Protein AF-L1PEL6-F1 (afdb_monomer_lite)

pLDDT: mean 91.4, std 9.3, range [42.81, 98.44]

Sequence (147 aa):
MPRMLEVSAEEVKKAGYQYNSSVNPTFLPGRYNKLHVPKRFFNENGLWQIPTAVSWFRISLFWLSFHNFPLWIYKSLMNRCVTSTGYATLYFHPWEFTNLHQKEFNFPAYVMRNSGEQMIARFDQLLQYIDKKGWKTSLYKQLTIEN

Foldseek 3Di:
DDQLDDDDLVVCVVVPAQEDASAQLADDPPPDHNVVPDQAWDDDPRYIYHYAFAFPNRHGLEDLCLLPPDLVVSLVRLVRSCVVHVDHHYDDDPQQQCQCPPVVNVDDPSSNRCGHPSVVVSVVVVVVSCVVVVHDDDDPVVVRVVD

Structure (mmCIF, N/CA/C/O backbone):
data_AF-L1PEL6-F1
#
_entry.id   AF-L1PEL6-F1
#
loop_
_atom_site.group_PDB
_atom_site.id
_atom_site.type_symbol
_atom_site.label_atom_id
_atom_site.label_alt_id
_atom_site.label_comp_id
_atom_site.label_asym_id
_atom_site.label_entity_id
_atom_site.label_seq_id
_atom_site.pdbx_PDB_ins_code
_atom_site.Cartn_x
_atom_site.Cartn_y
_atom_site.Cartn_z
_atom_site.occupancy
_atom_site.B_iso_or_equiv
_atom_site.auth_seq_id
_atom_site.auth_comp_id
_atom_site.auth_asym_id
_atom_site.auth_atom_id
_atom_site.pdbx_PDB_model_num
ATOM 1 N N . MET A 1 1 ? -10.987 -1.372 -15.616 1.00 42.81 1 MET A N 1
ATOM 2 C CA . MET A 1 1 ? -10.802 -2.089 -14.335 1.00 42.81 1 MET A CA 1
ATOM 3 C C . MET A 1 1 ? -11.816 -1.580 -13.327 1.00 42.81 1 MET A C 1
ATOM 5 O O . MET A 1 1 ? -12.047 -0.367 -13.322 1.00 42.81 1 MET A O 1
ATOM 9 N N . PRO A 1 2 ? -12.423 -2.463 -12.514 1.00 45.56 2 PRO A N 1
ATOM 10 C CA . PRO A 1 2 ? -13.232 -2.031 -11.385 1.00 45.56 2 PRO A CA 1
ATOM 11 C C . PRO A 1 2 ? -12.351 -1.149 -10.503 1.00 45.56 2 PRO A C 1
ATOM 13 O O . PRO A 1 2 ? -11.257 -1.529 -10.091 1.00 45.56 2 PRO A O 1
ATOM 16 N N . ARG A 1 3 ? -12.776 0.099 -10.339 1.00 63.44 3 ARG A N 1
ATOM 17 C CA . ARG A 1 3 ? -12.124 1.040 -9.429 1.00 63.44 3 ARG A CA 1
ATOM 18 C C . ARG A 1 3 ? -12.516 0.628 -8.011 1.00 63.44 3 ARG A C 1
ATOM 20 O O . ARG A 1 3 ? -13.490 -0.106 -7.854 1.00 63.44 3 ARG A O 1
ATOM 27 N N . MET A 1 4 ? -11.806 1.118 -6.995 1.00 69.75 4 MET A N 1
ATOM 28 C CA . MET A 1 4 ? -12.308 1.063 -5.616 1.00 69.75 4 MET A CA 1
ATOM 29 C C . MET A 1 4 ? -13.538 1.970 -5.504 1.00 69.75 4 MET A C 1
ATOM 31 O O . MET A 1 4 ? -13.451 3.119 -5.077 1.00 69.75 4 MET A O 1
ATOM 35 N N . LEU A 1 5 ? -14.652 1.480 -6.043 1.00 75.38 5 LEU A N 1
ATOM 36 C CA . LEU A 1 5 ? -15.962 2.083 -5.942 1.00 75.38 5 LEU A CA 1
ATOM 37 C C . LEU A 1 5 ? -16.410 1.955 -4.497 1.00 75.38 5 LEU A C 1
ATOM 39 O O . LEU A 1 5 ? -16.126 0.959 -3.830 1.00 75.38 5 LEU A O 1
ATOM 43 N N . GLU A 1 6 ? -17.099 2.981 -4.023 1.00 77.06 6 GLU A N 1
ATOM 44 C CA . GLU A 1 6 ? -17.694 2.914 -2.703 1.00 77.06 6 GLU A CA 1
ATOM 45 C C . GLU A 1 6 ? -18.834 1.906 -2.726 1.00 77.06 6 GLU A C 1
ATOM 47 O O . GLU A 1 6 ? -19.698 1.931 -3.602 1.00 77.06 6 GLU A O 1
ATOM 52 N N . VAL A 1 7 ? -18.791 1.002 -1.758 1.00 83.38 7 VAL A N 1
ATOM 53 C CA . VAL A 1 7 ? -19.831 0.014 -1.505 1.00 83.38 7 VAL A CA 1
ATOM 54 C C . VAL A 1 7 ? -20.417 0.345 -0.142 1.00 83.38 7 VAL A C 1
ATOM 56 O O . VAL A 1 7 ? -19.683 0.736 0.767 1.00 83.38 7 VAL A O 1
ATOM 59 N N . SER A 1 8 ? -21.733 0.206 -0.001 1.00 88.56 8 SER A N 1
ATOM 60 C CA . SER A 1 8 ? -22.405 0.423 1.278 1.00 88.56 8 SER A CA 1
ATOM 61 C C . SER A 1 8 ? -21.839 -0.517 2.346 1.00 88.56 8 SER A C 1
ATOM 63 O O . SER A 1 8 ? -21.892 -1.738 2.193 1.00 88.56 8 SER A O 1
ATOM 65 N N . ALA A 1 9 ? -21.327 0.053 3.440 1.00 90.56 9 ALA A N 1
ATOM 66 C CA . ALA A 1 9 ? -20.867 -0.711 4.598 1.00 90.56 9 ALA A CA 1
ATOM 67 C C . ALA A 1 9 ? -21.994 -1.577 5.185 1.00 90.56 9 ALA A C 1
ATOM 69 O O . ALA A 1 9 ? -21.762 -2.702 5.619 1.00 90.56 9 ALA A O 1
ATOM 70 N N . GLU A 1 10 ? -23.231 -1.081 5.139 1.00 92.94 10 GLU A N 1
ATOM 71 C CA . GLU A 1 10 ? -24.403 -1.819 5.599 1.00 92.94 10 GLU A CA 1
ATOM 72 C C . GLU A 1 10 ? -24.645 -3.076 4.756 1.00 92.94 10 GLU A C 1
ATOM 74 O O . GLU A 1 10 ? -24.836 -4.154 5.311 1.00 92.94 10 GLU A O 1
ATOM 79 N N . GLU A 1 11 ? -24.563 -2.968 3.428 1.00 93.38 11 GLU A N 1
ATOM 80 C CA . GLU A 1 11 ? -24.768 -4.109 2.526 1.00 93.38 11 GLU A CA 1
ATOM 81 C C . GLU A 1 11 ? -23.630 -5.132 2.635 1.00 93.38 11 GLU A C 1
ATOM 83 O O . GLU A 1 11 ? -23.878 -6.336 2.676 1.00 93.38 11 GLU A O 1
ATOM 88 N N . VAL A 1 12 ? -22.383 -4.668 2.781 1.00 93.69 12 VAL A N 1
ATOM 89 C CA . VAL A 1 12 ? -21.231 -5.550 3.040 1.00 93.69 12 VAL A CA 1
ATOM 90 C C . VAL A 1 12 ? -21.424 -6.317 4.351 1.00 93.69 12 VAL A C 1
ATOM 92 O O . VAL A 1 12 ? -21.198 -7.526 4.406 1.00 93.69 12 VAL A O 1
ATOM 95 N N . LYS A 1 13 ? -21.900 -5.644 5.402 1.00 94.31 13 LYS A N 1
ATOM 96 C CA . LYS A 1 13 ? -22.197 -6.291 6.682 1.00 94.31 13 LYS A CA 1
ATOM 97 C C . LYS A 1 13 ? -23.366 -7.274 6.572 1.00 94.31 13 LYS A C 1
ATOM 99 O O . LYS A 1 13 ? -23.258 -8.388 7.079 1.00 94.31 13 LYS A O 1
ATOM 104 N N . LYS A 1 14 ? -24.463 -6.902 5.897 1.00 95.50 14 LYS A N 1
ATOM 105 C CA . LYS A 1 14 ? -25.624 -7.783 5.651 1.00 95.50 14 LYS A CA 1
ATOM 106 C C . LYS A 1 14 ? -25.236 -9.050 4.888 1.00 95.50 14 LYS A C 1
ATOM 108 O O . LYS A 1 14 ? -25.787 -10.109 5.164 1.00 95.50 14 LYS A O 1
ATOM 113 N N . ALA A 1 15 ? -24.254 -8.962 3.991 1.00 95.62 15 ALA A N 1
ATOM 114 C CA . ALA A 1 15 ? -23.696 -10.112 3.283 1.00 95.62 15 ALA A CA 1
ATOM 115 C C . ALA A 1 15 ? -22.825 -11.037 4.166 1.00 95.62 15 ALA A C 1
ATOM 117 O O . ALA A 1 15 ? -22.367 -12.076 3.696 1.00 95.62 15 ALA A O 1
ATOM 118 N N . GLY A 1 16 ? -22.597 -10.691 5.439 1.00 94.31 16 GLY A N 1
ATOM 119 C CA . GLY A 1 16 ? -21.877 -11.520 6.410 1.00 94.31 16 GLY A CA 1
ATOM 120 C C . GLY A 1 16 ? -20.372 -11.252 6.501 1.00 94.31 16 GLY A C 1
ATOM 121 O O . GLY A 1 16 ? -19.658 -11.997 7.176 1.00 94.31 16 GLY A O 1
ATOM 122 N N . TYR A 1 17 ? -19.863 -10.201 5.851 1.00 93.62 17 TYR A N 1
ATOM 123 C CA . TYR A 1 17 ? -18.454 -9.823 5.968 1.00 93.62 17 TYR A CA 1
ATOM 124 C C . TYR A 1 17 ? -18.171 -9.100 7.289 1.00 93.62 17 TYR A C 1
ATOM 126 O O . TYR A 1 17 ? -18.968 -8.300 7.775 1.00 93.62 17 TYR A O 1
ATOM 134 N N . GLN A 1 18 ? -16.988 -9.356 7.850 1.00 92.56 18 GLN A N 1
ATOM 135 C CA . GLN A 1 18 ? -16.516 -8.721 9.089 1.00 92.56 18 GLN A CA 1
ATOM 136 C C . GLN A 1 18 ? -15.696 -7.454 8.826 1.00 92.56 18 GLN A C 1
ATOM 138 O O . GLN A 1 18 ? -15.505 -6.633 9.724 1.00 92.56 18 GLN A O 1
ATOM 143 N N . TYR A 1 19 ? -15.210 -7.283 7.594 1.00 93.50 19 TYR A N 1
ATOM 144 C CA . TYR A 1 19 ? -14.408 -6.135 7.205 1.00 93.50 19 TYR A CA 1
ATOM 145 C C . TYR A 1 19 ? -14.600 -5.753 5.738 1.00 93.50 19 TYR A C 1
ATOM 147 O O . TYR A 1 19 ? -15.037 -6.559 4.917 1.00 93.50 19 TYR A O 1
ATOM 155 N N . ASN A 1 20 ? -14.201 -4.526 5.412 1.00 92.56 20 ASN A N 1
ATOM 156 C CA . ASN A 1 20 ? -14.071 -3.999 4.062 1.00 92.56 20 ASN A CA 1
ATOM 157 C C . ASN A 1 20 ? -12.684 -3.363 3.885 1.00 92.56 20 ASN A C 1
ATOM 159 O O . ASN A 1 20 ? -12.294 -2.471 4.636 1.00 92.56 20 ASN A O 1
ATOM 163 N N . SER A 1 21 ? -11.942 -3.805 2.870 1.00 91.38 21 SER A N 1
ATOM 164 C CA . SER A 1 21 ? -10.614 -3.280 2.518 1.00 91.38 21 SER A CA 1
ATOM 165 C C . SER A 1 21 ? -10.613 -2.438 1.235 1.00 91.38 21 SER A C 1
ATOM 167 O O . SER A 1 21 ? -9.557 -2.150 0.676 1.00 91.38 21 SER A O 1
ATOM 169 N N . SER A 1 22 ? -11.791 -2.011 0.772 1.00 88.31 22 SER A N 1
ATOM 170 C CA . SER A 1 22 ? -11.954 -1.173 -0.429 1.00 88.31 22 SER A CA 1
ATOM 171 C C . SER A 1 22 ? -11.784 0.327 -0.147 1.00 88.31 22 SER A C 1
ATOM 173 O O . SER A 1 22 ? -12.047 1.169 -1.006 1.00 88.31 22 SER A O 1
ATOM 175 N N . VAL A 1 23 ? -11.372 0.693 1.068 1.00 90.50 23 VAL A N 1
ATOM 176 C CA . VAL A 1 23 ? -11.207 2.088 1.479 1.00 90.50 23 VAL A CA 1
ATOM 177 C C . VAL A 1 23 ? -9.833 2.591 1.044 1.00 90.50 23 VAL A C 1
ATOM 179 O O . VAL A 1 23 ? -8.806 2.146 1.549 1.00 90.50 23 VAL A O 1
ATOM 182 N N . ASN A 1 24 ? -9.797 3.570 0.139 1.00 91.88 24 ASN A N 1
ATOM 183 C CA . ASN A 1 24 ? -8.560 4.241 -0.268 1.00 91.88 24 ASN A CA 1
ATOM 184 C C . ASN A 1 24 ? -8.591 5.715 0.142 1.00 91.88 24 ASN A C 1
ATOM 186 O O . ASN A 1 24 ? -9.165 6.539 -0.578 1.00 91.88 24 ASN A O 1
ATOM 190 N N . PRO A 1 25 ? -7.976 6.088 1.274 1.00 93.94 25 PRO A N 1
ATOM 191 C CA . PRO A 1 25 ? -8.101 7.422 1.838 1.00 93.94 25 PRO A CA 1
ATOM 192 C C . PRO A 1 25 ? -7.103 8.389 1.172 1.00 93.94 25 PRO A C 1
ATOM 194 O O . PRO A 1 25 ? -6.312 9.059 1.842 1.00 93.94 25 PRO A O 1
ATOM 197 N N . THR A 1 26 ? -7.101 8.404 -0.167 1.00 94.00 26 THR A N 1
ATOM 198 C CA . THR A 1 26 ? -6.162 9.130 -1.024 1.00 94.00 26 THR A CA 1
ATOM 199 C C . THR A 1 26 ? -6.695 10.503 -1.423 1.00 94.00 26 THR A C 1
ATOM 201 O O . THR A 1 26 ? -7.903 10.744 -1.493 1.00 94.00 26 THR A O 1
ATOM 204 N N . PHE A 1 27 ? -5.769 11.398 -1.745 1.00 93.00 27 PHE A N 1
ATOM 205 C CA . PHE A 1 27 ? -6.059 12.648 -2.423 1.00 93.00 27 PHE A CA 1
ATOM 206 C C . PHE A 1 27 ? -5.393 12.628 -3.797 1.00 93.00 27 PHE A C 1
ATOM 208 O O . PHE A 1 27 ? -4.174 12.517 -3.908 1.00 93.00 27 PHE A O 1
ATOM 215 N N . LEU A 1 28 ? -6.213 12.710 -4.840 1.00 88.19 28 LEU A N 1
ATOM 216 C CA . LEU A 1 28 ? -5.787 12.816 -6.226 1.00 88.19 28 LEU A CA 1
ATOM 217 C C . LEU A 1 28 ? -6.561 13.977 -6.862 1.00 88.19 28 LEU A C 1
ATOM 219 O O . LEU A 1 28 ? -7.752 13.809 -7.151 1.00 88.19 28 LEU A O 1
ATOM 223 N N . PRO A 1 29 ? -5.922 15.144 -7.063 1.00 87.00 29 PRO A N 1
ATOM 224 C CA . PRO A 1 29 ? -6.573 16.317 -7.635 1.00 87.00 29 PRO A CA 1
ATOM 225 C C . PRO A 1 29 ? -7.354 15.984 -8.912 1.00 87.00 29 PRO A C 1
ATOM 227 O O . PRO A 1 29 ? -6.863 15.270 -9.786 1.00 87.00 29 PRO A O 1
ATOM 230 N N . GLY A 1 30 ? -8.600 16.457 -8.990 1.00 87.25 30 GLY A N 1
ATOM 231 C CA . GLY A 1 30 ? -9.498 16.202 -10.121 1.00 87.25 30 GLY A CA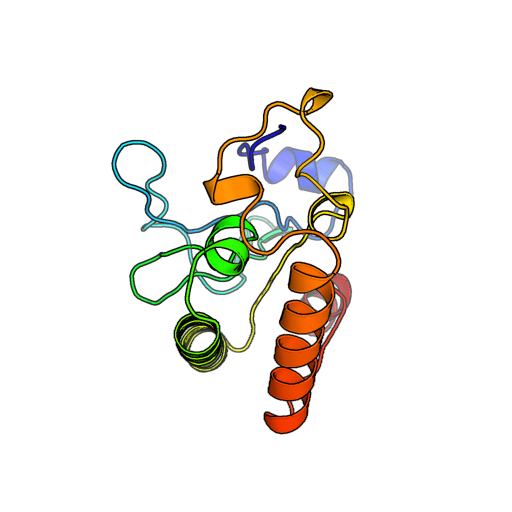 1
ATOM 232 C C . GLY A 1 30 ? -10.072 14.781 -10.209 1.00 87.25 30 GLY A C 1
ATOM 233 O O . GLY A 1 30 ? -10.788 14.490 -11.163 1.00 87.25 30 GLY A O 1
ATOM 234 N N . ARG A 1 31 ? -9.780 13.881 -9.254 1.00 83.56 31 ARG A N 1
ATOM 235 C CA . ARG A 1 31 ? -10.310 12.503 -9.256 1.00 83.56 31 ARG A CA 1
ATOM 236 C C . ARG A 1 31 ? -10.840 12.020 -7.911 1.00 83.56 31 ARG A C 1
ATOM 238 O O . ARG A 1 31 ? -11.965 11.541 -7.857 1.00 83.56 31 ARG A O 1
ATOM 245 N N . TYR A 1 32 ? -10.050 12.111 -6.844 1.00 86.88 32 TYR A N 1
ATOM 246 C CA . TYR A 1 32 ? -10.419 11.592 -5.525 1.00 86.88 32 TYR A CA 1
ATOM 247 C C . TYR A 1 32 ? -10.080 12.594 -4.428 1.00 86.88 32 TYR A C 1
ATOM 249 O O . TYR A 1 32 ? -8.959 13.094 -4.358 1.00 86.88 32 TYR A O 1
ATOM 257 N N . ASN A 1 33 ? -11.031 12.838 -3.527 1.00 92.50 33 ASN A N 1
ATOM 258 C CA . ASN A 1 33 ? -10.799 13.617 -2.319 1.00 92.50 33 ASN A CA 1
ATOM 259 C C . ASN A 1 33 ? -11.331 12.871 -1.091 1.00 92.50 33 ASN A C 1
ATOM 261 O O . ASN A 1 33 ? -12.480 13.038 -0.687 1.00 92.50 33 ASN A O 1
ATOM 265 N N . LYS A 1 34 ? -10.477 12.027 -0.504 1.00 93.25 34 LYS A N 1
ATOM 266 C CA . LYS A 1 34 ? -10.779 11.254 0.709 1.00 93.25 34 LYS A CA 1
ATOM 267 C C . LYS A 1 34 ? -9.954 11.734 1.908 1.00 93.25 34 LYS A C 1
ATOM 269 O O . LYS A 1 34 ? -9.548 10.944 2.756 1.00 93.25 34 LYS A O 1
ATOM 274 N N . LEU A 1 35 ? -9.705 13.047 1.995 1.00 93.69 35 LEU A N 1
ATOM 275 C CA . LEU A 1 35 ? -8.976 13.662 3.115 1.00 93.69 35 LEU A CA 1
ATOM 276 C C . LEU A 1 35 ? -9.689 13.494 4.465 1.00 93.69 35 LEU A C 1
ATOM 278 O O . LEU A 1 35 ? -9.015 13.419 5.492 1.00 93.69 35 LEU A O 1
ATOM 282 N N . HIS A 1 36 ? -11.021 13.396 4.450 1.00 93.56 36 HIS A N 1
ATOM 283 C CA . HIS A 1 36 ? -11.863 13.167 5.627 1.00 93.56 36 HIS A CA 1
ATOM 284 C C . HIS A 1 36 ? -11.827 11.714 6.126 1.00 93.56 36 HIS A C 1
ATOM 286 O O . HIS A 1 36 ? -12.191 11.452 7.267 1.00 93.56 36 HIS A O 1
ATOM 292 N N . VAL A 1 37 ? -11.377 10.763 5.300 1.00 94.06 37 VAL A N 1
ATOM 293 C CA . VAL A 1 37 ? -11.361 9.342 5.663 1.00 94.06 37 VAL A CA 1
ATOM 294 C C . VAL A 1 37 ? -10.132 9.034 6.5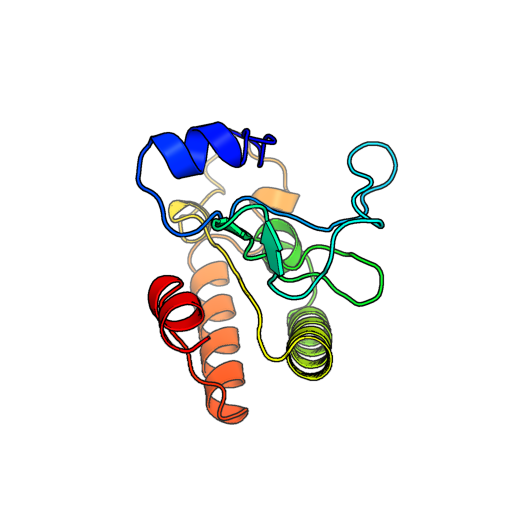32 1.00 94.06 37 VAL A C 1
ATOM 296 O O . VAL A 1 37 ? -9.016 9.463 6.191 1.00 94.06 37 VAL A O 1
ATOM 299 N N . PRO A 1 38 ? -10.277 8.286 7.642 1.00 94.94 38 PRO A N 1
ATOM 300 C CA . PRO A 1 38 ? -9.146 7.860 8.458 1.00 94.94 38 PRO A CA 1
ATOM 301 C C . PRO A 1 38 ? -8.104 7.065 7.659 1.00 94.94 38 PRO A C 1
ATOM 303 O O . PRO A 1 38 ? -8.424 6.330 6.728 1.00 94.94 38 PRO A O 1
ATOM 306 N N . LYS A 1 39 ? -6.825 7.217 8.023 1.00 95.25 39 LYS A N 1
ATOM 307 C CA . LYS A 1 39 ? -5.732 6.391 7.469 1.00 95.25 39 LYS A CA 1
ATOM 308 C C . LYS A 1 39 ? -5.566 5.062 8.204 1.00 95.25 39 LYS A C 1
ATOM 310 O O . LYS A 1 39 ? -5.034 4.121 7.633 1.00 95.25 39 LYS A O 1
ATOM 315 N N . ARG A 1 40 ? -5.941 5.034 9.484 1.00 94.06 40 ARG A N 1
ATOM 316 C CA . ARG A 1 40 ? -5.913 3.844 10.336 1.00 94.06 40 ARG A CA 1
ATOM 317 C C . ARG A 1 40 ? -7.267 3.145 10.239 1.00 94.06 40 ARG A C 1
ATOM 319 O O . ARG A 1 40 ? -8.261 3.826 10.007 1.00 94.06 40 ARG A O 1
ATOM 326 N N . PHE A 1 41 ? -7.286 1.826 10.415 1.00 92.75 41 PHE A N 1
ATOM 327 C CA . PHE A 1 41 ? -8.515 1.045 10.468 1.00 92.75 41 PHE A CA 1
ATOM 328 C C . PHE A 1 41 ? -9.468 1.587 11.537 1.00 92.75 41 PHE A C 1
ATOM 330 O O . PHE A 1 41 ? -9.037 2.114 12.566 1.00 92.75 41 PHE A O 1
ATOM 337 N N . PHE A 1 42 ? -10.761 1.492 11.261 1.00 93.75 42 PHE A N 1
ATOM 338 C CA . PHE A 1 42 ? -11.819 2.022 12.112 1.00 93.75 42 PHE A CA 1
ATOM 339 C C . PHE A 1 42 ? -13.069 1.160 11.979 1.00 93.75 42 PHE A C 1
ATOM 341 O O . PHE A 1 42 ? -13.245 0.463 10.981 1.00 93.75 42 PHE A O 1
ATOM 348 N N . ASN A 1 43 ? -13.925 1.183 12.996 1.00 92.50 43 ASN A N 1
ATOM 349 C CA . ASN A 1 43 ? -15.178 0.445 12.974 1.00 92.50 43 ASN A CA 1
ATOM 350 C C . ASN A 1 43 ? -16.310 1.367 12.505 1.00 92.50 43 ASN A C 1
ATOM 352 O O . ASN A 1 43 ? -16.482 2.460 13.042 1.00 92.50 43 ASN A O 1
ATOM 356 N N . GLU A 1 44 ? -17.071 0.925 11.511 1.00 92.75 44 GLU A N 1
ATOM 357 C CA . GLU A 1 44 ? -18.255 1.612 11.006 1.00 92.75 44 GLU A CA 1
ATOM 358 C C . GLU A 1 44 ? -19.459 0.684 11.175 1.00 92.75 44 GLU A C 1
ATOM 360 O O . GLU A 1 44 ? -19.613 -0.300 10.452 1.00 92.75 44 GLU A O 1
ATOM 365 N N . ASN A 1 45 ? -20.304 0.968 12.171 1.00 90.94 45 ASN A N 1
ATOM 366 C CA . ASN A 1 45 ? -21.522 0.204 12.460 1.00 90.94 45 ASN A CA 1
ATOM 367 C C . ASN A 1 45 ? -21.294 -1.315 12.603 1.00 90.94 45 ASN A C 1
ATOM 369 O O . ASN A 1 45 ? -22.127 -2.121 12.185 1.00 90.94 45 ASN A O 1
ATOM 373 N N . GLY A 1 46 ? -20.179 -1.734 13.202 1.00 90.25 46 GLY A N 1
ATOM 374 C CA . GLY A 1 46 ? -19.820 -3.141 13.391 1.00 90.25 46 GLY A CA 1
ATOM 375 C C . GLY A 1 46 ? -19.121 -3.793 12.195 1.00 90.25 46 GLY A C 1
ATOM 376 O O . GLY A 1 46 ? -18.912 -5.001 12.231 1.00 90.25 46 GLY A O 1
ATOM 377 N N . LEU A 1 47 ? -18.763 -3.032 11.155 1.00 93.44 47 LEU A N 1
ATOM 378 C CA . LEU A 1 47 ? -17.906 -3.478 10.057 1.00 93.44 47 LEU A CA 1
ATOM 379 C C . LEU A 1 47 ? -16.531 -2.810 10.175 1.00 93.44 47 LEU A C 1
ATOM 381 O O . LEU A 1 47 ? -16.430 -1.584 10.248 1.00 93.44 47 LEU A O 1
ATOM 385 N N . TRP A 1 48 ? -15.457 -3.598 10.170 1.00 94.62 48 TRP A N 1
ATOM 386 C CA . TRP A 1 48 ? -14.104 -3.044 10.174 1.00 94.62 48 TRP A CA 1
ATOM 387 C C . TRP A 1 48 ? -13.734 -2.483 8.800 1.00 94.62 48 TRP A C 1
ATOM 389 O O . TRP A 1 48 ? -13.621 -3.215 7.821 1.00 94.62 48 TRP A O 1
ATOM 399 N N . GLN A 1 49 ? -13.486 -1.183 8.722 1.00 94.25 49 GLN A N 1
ATOM 400 C CA . GLN A 1 49 ? -12.917 -0.540 7.545 1.00 94.25 49 GLN A CA 1
ATOM 401 C C . GLN A 1 49 ? -11.392 -0.607 7.645 1.00 94.25 49 GLN A C 1
ATOM 403 O O . GLN A 1 49 ? -10.814 -0.105 8.611 1.00 94.25 49 GLN A O 1
ATOM 408 N N . ILE A 1 50 ? -10.730 -1.209 6.654 1.00 94.06 50 ILE A N 1
ATOM 409 C CA . ILE A 1 50 ? -9.268 -1.354 6.593 1.00 94.06 50 ILE A CA 1
ATOM 410 C C . ILE A 1 50 ? -8.733 -0.533 5.413 1.00 94.06 50 ILE A C 1
ATOM 412 O O . ILE A 1 50 ? -8.696 -1.021 4.281 1.00 94.06 50 ILE A O 1
ATOM 416 N N . PRO A 1 51 ? -8.313 0.722 5.649 1.00 94.00 51 PRO A N 1
ATOM 417 C CA . PRO A 1 51 ? -7.781 1.568 4.597 1.00 94.00 51 PRO A CA 1
ATOM 418 C C . PRO A 1 51 ? -6.482 1.045 3.980 1.00 94.00 51 PRO A C 1
ATOM 420 O O . PRO A 1 51 ? -5.573 0.605 4.692 1.00 94.00 51 PRO A O 1
ATOM 423 N N . THR A 1 52 ? -6.349 1.191 2.661 1.00 94.12 52 THR A N 1
ATOM 424 C CA . THR A 1 52 ? -5.071 1.001 1.968 1.00 94.12 52 THR A CA 1
ATOM 425 C C . THR A 1 52 ? -4.064 2.070 2.371 1.00 94.12 52 THR A C 1
ATOM 427 O O . THR A 1 52 ? -4.430 3.222 2.622 1.00 94.12 52 THR A O 1
ATOM 430 N N . ALA A 1 53 ? -2.782 1.710 2.390 1.00 95.69 53 ALA A N 1
ATOM 431 C CA . ALA A 1 53 ? -1.722 2.602 2.833 1.00 95.69 53 ALA A CA 1
ATOM 432 C C . ALA A 1 53 ? -1.621 3.860 1.954 1.00 95.69 53 ALA A C 1
ATOM 434 O O . ALA A 1 53 ? -1.570 3.799 0.722 1.00 95.69 53 ALA A O 1
ATOM 435 N N . VAL A 1 54 ? -1.534 5.015 2.612 1.00 96.38 54 VAL A N 1
ATOM 436 C CA . VAL A 1 54 ? -1.299 6.313 1.976 1.00 96.38 54 VAL A CA 1
ATOM 437 C C . VAL A 1 54 ? -0.211 7.071 2.731 1.00 96.38 54 VAL A C 1
ATOM 439 O O . VAL A 1 54 ? -0.037 6.914 3.941 1.00 96.38 54 VAL A O 1
ATOM 442 N N . SER A 1 55 ? 0.520 7.929 2.025 1.00 95.19 55 SER A N 1
ATOM 443 C CA . SER A 1 55 ? 1.502 8.820 2.638 1.00 95.19 55 SER A CA 1
ATOM 444 C C . SER A 1 55 ? 0.845 9.879 3.534 1.00 95.19 55 SER A C 1
ATOM 446 O O . SER A 1 55 ? -0.379 10.021 3.595 1.00 95.19 55 SER A O 1
ATOM 448 N N . TRP A 1 56 ? 1.66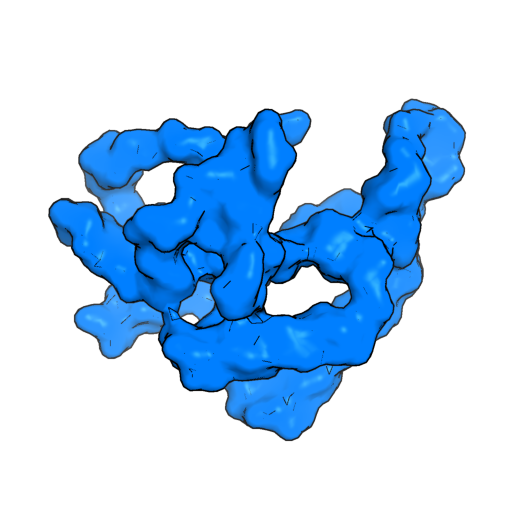3 10.690 4.211 1.00 91.06 56 TRP A N 1
ATOM 449 C CA . TRP A 1 56 ? 1.169 11.838 4.977 1.00 91.06 56 TRP A CA 1
ATOM 450 C C . TRP A 1 56 ? 0.406 12.851 4.107 1.00 91.06 56 TRP A C 1
ATOM 452 O O . TRP A 1 56 ? -0.650 13.322 4.517 1.00 91.06 56 TRP A O 1
ATOM 462 N N . PHE A 1 57 ? 0.861 13.066 2.869 1.00 91.88 57 PHE A N 1
ATOM 463 C CA . PHE A 1 57 ? 0.181 13.880 1.852 1.00 91.88 57 PHE A CA 1
ATOM 464 C C . PHE A 1 57 ? -0.904 13.120 1.082 1.00 91.88 57 PHE A C 1
ATOM 466 O O . PHE A 1 57 ? -1.341 13.568 0.027 1.00 91.88 57 PHE A O 1
ATOM 473 N N . ARG A 1 58 ? -1.334 11.955 1.582 1.00 94.12 58 ARG A N 1
ATOM 474 C CA . ARG A 1 58 ? -2.440 11.166 1.020 1.00 94.12 58 ARG A CA 1
ATOM 475 C C . ARG A 1 58 ? -2.163 10.628 -0.388 1.00 94.12 58 ARG A C 1
ATOM 477 O O . ARG A 1 58 ? -3.095 10.293 -1.118 1.00 94.12 58 ARG A O 1
ATOM 484 N N . ILE A 1 59 ? -0.884 10.475 -0.735 1.00 93.50 59 ILE A N 1
ATOM 485 C CA . ILE A 1 59 ? -0.444 9.762 -1.939 1.00 93.50 59 ILE A CA 1
ATOM 486 C C . ILE A 1 59 ? -0.625 8.269 -1.681 1.00 93.50 59 ILE A C 1
ATOM 488 O O . ILE A 1 59 ? -0.054 7.744 -0.724 1.00 93.50 59 ILE A O 1
ATOM 492 N N . SER A 1 60 ? -1.416 7.592 -2.510 1.00 92.56 60 SER A N 1
ATOM 493 C CA . SER A 1 60 ? -1.638 6.152 -2.373 1.00 92.56 60 SER A CA 1
ATOM 494 C C . SER A 1 60 ? -0.352 5.367 -2.606 1.00 92.56 60 SER A C 1
ATOM 496 O O . SER A 1 60 ? 0.372 5.639 -3.562 1.00 92.56 60 SER A O 1
ATOM 498 N N . LEU A 1 61 ? -0.098 4.377 -1.747 1.00 94.50 61 LEU A N 1
ATOM 499 C CA . LEU A 1 61 ? 0.983 3.401 -1.905 1.00 94.50 61 LEU A CA 1
ATOM 500 C C . LEU A 1 61 ? 0.531 2.152 -2.685 1.00 94.50 61 LEU A C 1
ATOM 502 O O . LEU A 1 61 ? 1.129 1.091 -2.575 1.00 94.50 61 LEU A O 1
ATOM 506 N N . PHE A 1 62 ? -0.538 2.265 -3.476 1.00 88.25 62 PHE A N 1
ATOM 507 C CA . PHE A 1 62 ? -1.011 1.220 -4.388 1.00 88.25 62 PHE A CA 1
ATOM 508 C C . PHE A 1 62 ? -0.074 0.936 -5.574 1.00 88.25 62 PHE A C 1
ATOM 510 O O . PHE A 1 62 ? 0.883 1.680 -5.819 1.00 88.25 62 PHE A O 1
ATOM 517 N N . TRP A 1 63 ? -0.429 -0.089 -6.357 1.00 91.00 63 TRP A N 1
ATOM 518 C CA . TRP A 1 63 ? 0.289 -0.581 -7.537 1.00 91.00 63 TRP A CA 1
ATOM 519 C C . TRP A 1 63 ? 0.954 0.511 -8.386 1.00 91.00 63 TRP A C 1
ATOM 521 O O . TRP A 1 63 ? 2.167 0.492 -8.573 1.00 91.00 63 TRP A O 1
ATOM 531 N N . LEU A 1 64 ? 0.226 1.544 -8.824 1.00 92.19 64 LEU A N 1
ATOM 532 C CA . LEU A 1 64 ? 0.786 2.540 -9.744 1.00 92.19 64 LEU A CA 1
ATOM 533 C C . LEU A 1 64 ? 1.954 3.337 -9.135 1.00 92.19 64 LEU A C 1
ATOM 535 O O . LEU A 1 64 ? 2.916 3.671 -9.832 1.00 92.19 64 LEU A O 1
ATOM 539 N N . SER A 1 65 ? 1.897 3.623 -7.832 1.00 94.62 65 SER A N 1
ATOM 540 C CA . SER A 1 65 ? 3.011 4.263 -7.123 1.00 94.62 65 SER A CA 1
ATOM 541 C C . SER A 1 65 ? 4.223 3.333 -7.045 1.00 94.62 65 SER A C 1
ATOM 543 O O . SER A 1 65 ? 5.358 3.782 -7.211 1.00 94.62 65 SER A O 1
ATOM 545 N N . PHE A 1 66 ? 3.989 2.028 -6.872 1.00 96.69 66 PHE A N 1
ATOM 546 C CA . PHE A 1 66 ? 5.046 1.032 -6.832 1.00 96.69 66 PHE A CA 1
ATOM 547 C C . PHE A 1 66 ? 5.707 0.850 -8.200 1.00 96.69 66 PHE A C 1
ATOM 549 O O . PHE A 1 66 ? 6.932 0.798 -8.253 1.00 96.69 66 PHE A O 1
ATOM 556 N N . HIS A 1 67 ? 4.936 0.878 -9.290 1.00 96.19 67 HIS A N 1
ATOM 557 C CA . HIS A 1 67 ? 5.454 0.885 -10.660 1.00 96.19 67 HIS A CA 1
ATOM 558 C C . HIS A 1 67 ? 6.361 2.091 -10.944 1.00 96.19 67 HIS A C 1
ATOM 560 O O . HIS A 1 67 ? 7.397 1.951 -11.592 1.00 96.19 67 HIS A O 1
ATOM 566 N N . ASN A 1 68 ? 5.995 3.289 -10.477 1.00 97.00 68 ASN A N 1
ATOM 567 C CA . ASN A 1 68 ? 6.579 4.526 -11.009 1.00 97.00 68 ASN A CA 1
ATOM 568 C C . ASN A 1 68 ? 7.577 5.222 -10.085 1.00 97.00 68 ASN A C 1
ATOM 570 O O . ASN A 1 68 ? 8.511 5.860 -10.574 1.00 97.00 68 ASN A O 1
ATOM 574 N N . PHE A 1 69 ? 7.427 5.121 -8.766 1.00 97.31 69 PHE A N 1
ATOM 575 C CA . PHE A 1 69 ? 8.342 5.811 -7.862 1.00 97.31 69 PHE A CA 1
ATOM 576 C C . PHE A 1 69 ? 9.700 5.105 -7.797 1.00 97.31 69 PHE A C 1
ATOM 578 O O . PHE A 1 69 ? 9.774 3.875 -7.841 1.00 97.31 69 PHE A O 1
ATOM 585 N N . PRO A 1 70 ? 10.809 5.835 -7.616 1.00 97.44 70 PRO A N 1
ATOM 586 C CA . PRO A 1 70 ? 12.049 5.232 -7.145 1.00 97.44 70 PRO A CA 1
ATOM 587 C C . PRO A 1 70 ? 11.800 4.413 -5.868 1.00 97.44 70 PRO A C 1
ATOM 589 O O . PRO A 1 70 ? 11.090 4.862 -4.965 1.00 97.44 70 PRO A O 1
ATOM 592 N N . LEU A 1 71 ? 12.365 3.202 -5.778 1.00 97.38 71 LEU A N 1
ATOM 593 C CA . LEU A 1 71 ? 12.031 2.272 -4.689 1.00 97.38 71 LEU A CA 1
ATOM 594 C C . LEU A 1 71 ? 12.388 2.834 -3.306 1.00 97.38 71 LEU A C 1
ATOM 596 O O . LEU A 1 71 ? 11.677 2.592 -2.334 1.00 97.38 71 LEU A O 1
ATOM 600 N N . TRP A 1 72 ? 13.459 3.622 -3.210 1.00 97.56 72 TRP A N 1
ATOM 601 C CA . TRP A 1 72 ? 13.860 4.265 -1.961 1.00 97.56 72 TRP A CA 1
ATOM 602 C C . TRP A 1 72 ? 12.820 5.288 -1.466 1.00 97.56 72 TRP A C 1
ATOM 604 O O . TRP A 1 72 ? 12.560 5.342 -0.262 1.00 97.56 72 TRP A O 1
ATOM 614 N N . ILE A 1 73 ? 12.164 6.034 -2.371 1.00 97.56 73 ILE A N 1
ATOM 615 C CA . ILE A 1 73 ? 11.056 6.941 -2.019 1.00 97.56 73 ILE A CA 1
ATOM 616 C C . ILE A 1 73 ? 9.891 6.116 -1.491 1.00 97.56 73 ILE A C 1
ATOM 618 O O . ILE A 1 73 ? 9.384 6.390 -0.406 1.00 97.56 73 ILE A O 1
ATOM 622 N N . TYR A 1 74 ? 9.505 5.073 -2.229 1.00 97.75 74 TYR A N 1
ATOM 623 C CA . TYR A 1 74 ? 8.405 4.194 -1.844 1.00 97.75 74 TYR A CA 1
ATOM 624 C C . TYR A 1 74 ? 8.621 3.596 -0.443 1.00 97.75 74 TYR A C 1
ATOM 626 O O . TYR A 1 74 ? 7.758 3.723 0.424 1.00 97.75 74 TYR A O 1
ATOM 634 N N . LYS A 1 75 ? 9.813 3.042 -0.177 1.00 97.50 75 LYS A N 1
ATOM 635 C CA . LYS A 1 75 ? 10.211 2.515 1.140 1.00 97.50 75 LYS A CA 1
ATOM 636 C C . LYS A 1 75 ? 10.132 3.582 2.238 1.00 97.50 75 LYS A C 1
ATOM 638 O O . LYS A 1 75 ? 9.629 3.311 3.325 1.00 97.50 75 LYS A O 1
ATOM 643 N N . SER A 1 76 ? 10.572 4.809 1.952 1.00 97.56 76 SER A N 1
ATOM 644 C CA . SER A 1 76 ? 10.505 5.935 2.892 1.00 97.56 76 SER A CA 1
ATOM 645 C C . SER A 1 76 ? 9.064 6.335 3.237 1.00 97.56 76 SER A C 1
ATOM 647 O O . SER A 1 76 ? 8.745 6.578 4.406 1.00 97.56 76 SER A O 1
ATOM 649 N N . LEU A 1 77 ? 8.176 6.375 2.238 1.00 97.31 77 LEU A N 1
ATOM 650 C CA . LEU A 1 77 ? 6.754 6.660 2.435 1.00 97.31 77 LEU A CA 1
ATOM 651 C C . LEU A 1 77 ? 6.061 5.536 3.211 1.00 97.31 77 LEU A C 1
ATOM 653 O O . LEU A 1 77 ? 5.314 5.819 4.147 1.00 97.31 77 LEU A O 1
ATOM 657 N N . MET A 1 78 ? 6.354 4.277 2.874 1.00 96.69 78 MET A N 1
ATOM 658 C CA . MET A 1 78 ? 5.820 3.111 3.575 1.00 96.69 78 MET A CA 1
ATOM 659 C C . MET A 1 78 ? 6.251 3.093 5.042 1.00 96.69 78 MET A C 1
ATOM 661 O O . MET A 1 78 ? 5.404 2.945 5.915 1.00 96.69 78 MET A O 1
ATOM 665 N N . ASN A 1 79 ? 7.532 3.344 5.335 1.00 97.19 79 ASN A N 1
ATOM 666 C CA . ASN A 1 79 ? 8.026 3.429 6.711 1.00 97.19 79 ASN A CA 1
ATOM 667 C C . ASN A 1 79 ? 7.263 4.478 7.524 1.00 97.19 79 ASN A C 1
ATOM 669 O O . ASN A 1 79 ? 6.810 4.188 8.623 1.00 97.19 79 ASN A O 1
ATOM 673 N N . ARG A 1 80 ? 7.060 5.681 6.974 1.00 96.44 80 ARG A N 1
ATOM 674 C CA . ARG A 1 80 ? 6.263 6.724 7.642 1.00 96.44 80 ARG A CA 1
ATOM 675 C C . ARG A 1 80 ? 4.797 6.320 7.823 1.00 96.44 80 ARG A C 1
ATOM 677 O O . ARG A 1 80 ? 4.198 6.649 8.847 1.00 96.44 80 ARG A O 1
ATOM 684 N N . CYS A 1 81 ? 4.211 5.614 6.854 1.00 95.88 81 CYS A N 1
ATOM 685 C CA . CYS A 1 81 ? 2.858 5.074 6.980 1.00 95.88 81 CYS A CA 1
ATOM 686 C C . CYS A 1 81 ? 2.770 4.103 8.163 1.00 95.88 81 CYS A C 1
ATOM 688 O O . CYS A 1 81 ? 1.959 4.332 9.060 1.00 95.88 81 CYS A O 1
ATOM 690 N N . VAL A 1 82 ? 3.655 3.103 8.220 1.00 95.56 82 VAL A N 1
ATOM 691 C CA . VAL A 1 82 ? 3.693 2.113 9.306 1.00 95.56 82 VAL A CA 1
ATOM 692 C C . VAL A 1 82 ? 3.932 2.789 10.656 1.00 95.56 82 VAL A C 1
ATOM 694 O O . VAL A 1 82 ? 3.181 2.542 11.590 1.00 95.56 82 VAL A O 1
ATOM 697 N N . THR A 1 83 ? 4.894 3.713 10.762 1.00 95.38 83 THR A N 1
ATOM 698 C CA . THR A 1 83 ? 5.160 4.439 12.018 1.00 95.38 83 THR A CA 1
ATOM 699 C C . THR A 1 83 ? 3.957 5.258 12.495 1.00 95.38 83 THR A C 1
ATOM 701 O O . THR A 1 83 ? 3.720 5.341 13.693 1.00 95.38 83 THR A O 1
ATOM 704 N N . SER A 1 84 ? 3.190 5.866 11.583 1.00 94.44 84 SER A N 1
ATOM 705 C CA . SER A 1 84 ? 2.060 6.731 11.964 1.00 94.44 84 SER A CA 1
ATOM 706 C C . SER A 1 84 ? 0.738 5.995 12.180 1.00 94.44 84 SER A C 1
ATOM 708 O O . SER A 1 84 ? -0.101 6.474 12.936 1.00 94.44 84 SER A O 1
ATOM 710 N N . THR A 1 85 ? 0.517 4.866 11.505 1.00 93.75 85 THR A N 1
ATOM 711 C CA . THR A 1 85 ? -0.765 4.136 11.554 1.00 93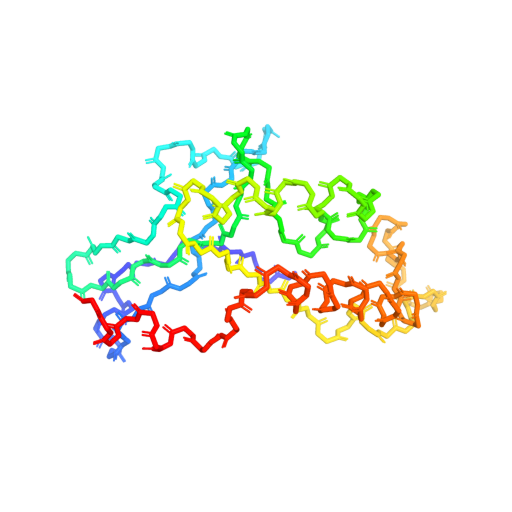.75 85 THR A CA 1
ATOM 712 C C . THR A 1 85 ? -0.668 2.788 12.259 1.00 93.75 85 THR A C 1
ATOM 714 O O . THR A 1 85 ? -1.702 2.240 12.631 1.00 93.75 85 THR A O 1
ATOM 717 N N . GLY A 1 86 ? 0.541 2.272 12.488 1.00 93.25 86 GLY A N 1
ATOM 718 C CA . GLY A 1 86 ? 0.817 0.962 13.079 1.00 93.25 86 GLY A CA 1
ATOM 719 C C . GLY A 1 86 ? 0.848 -0.194 12.074 1.00 93.25 86 GLY A C 1
ATOM 720 O O . GLY A 1 86 ? 1.274 -1.284 12.433 1.00 93.25 86 GLY A O 1
ATOM 721 N N . TYR A 1 87 ? 0.426 0.022 10.825 1.00 93.62 87 TYR A N 1
ATOM 722 C CA . TYR A 1 87 ? 0.411 -1.002 9.778 1.00 93.62 87 TYR A CA 1
ATOM 723 C C . TYR A 1 87 ? 0.511 -0.364 8.383 1.00 93.62 87 TYR A C 1
ATOM 725 O O . TYR A 1 87 ? 0.491 0.855 8.226 1.00 93.62 87 TYR A O 1
ATOM 733 N N . ALA A 1 88 ? 0.634 -1.182 7.344 1.00 94.56 88 ALA A N 1
ATOM 734 C CA . ALA A 1 88 ? 0.450 -0.736 5.971 1.00 94.56 88 ALA A CA 1
ATOM 735 C C . ALA A 1 88 ? -0.250 -1.838 5.184 1.00 94.56 88 ALA 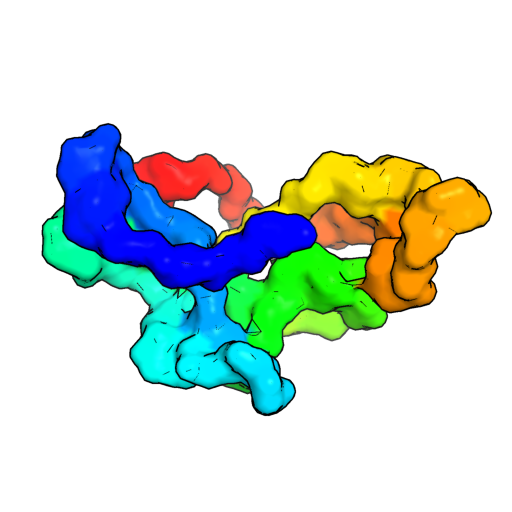A C 1
ATOM 737 O O . ALA A 1 88 ? 0.175 -2.987 5.193 1.00 94.56 88 ALA A O 1
ATOM 738 N N . THR A 1 89 ? -1.327 -1.468 4.502 1.00 94.25 89 THR A N 1
ATOM 739 C CA . THR A 1 89 ? -2.055 -2.359 3.606 1.00 94.25 89 THR A CA 1
ATOM 740 C C . THR A 1 89 ? -1.669 -2.065 2.163 1.00 94.25 89 THR A C 1
ATOM 742 O O . THR A 1 89 ? -1.873 -0.945 1.690 1.00 94.25 89 THR A O 1
ATOM 745 N N . LEU A 1 90 ? -1.137 -3.073 1.474 1.00 92.88 90 LEU A N 1
ATOM 746 C CA . LEU A 1 90 ? -0.738 -3.014 0.069 1.00 92.88 90 LEU A CA 1
ATOM 747 C C . LEU A 1 90 ? -1.514 -4.059 -0.736 1.00 92.88 90 LEU A C 1
ATOM 749 O O . LEU A 1 90 ? -1.907 -5.094 -0.204 1.00 92.88 90 LEU A O 1
ATOM 753 N N . TYR A 1 91 ? -1.704 -3.798 -2.025 1.00 90.94 91 TYR A N 1
ATOM 754 C CA . TYR A 1 91 ? -2.298 -4.750 -2.957 1.00 90.94 91 TYR A CA 1
ATOM 755 C C . TYR A 1 91 ? -1.589 -4.665 -4.305 1.00 90.94 91 TYR A C 1
ATOM 757 O O . TYR A 1 91 ? -1.192 -3.582 -4.740 1.00 90.94 91 TYR A O 1
ATOM 765 N N . PHE A 1 92 ? -1.462 -5.824 -4.941 1.00 92.75 92 PHE A N 1
ATOM 766 C CA . PHE A 1 92 ? -0.806 -6.017 -6.226 1.00 92.75 92 PHE A CA 1
ATOM 767 C C . PHE A 1 92 ? -1.679 -6.933 -7.074 1.00 92.75 92 PHE A C 1
ATOM 769 O O . PHE A 1 92 ? -2.347 -7.829 -6.553 1.00 92.75 92 PHE A O 1
ATOM 776 N N . HIS A 1 93 ? -1.670 -6.716 -8.377 1.00 92.44 93 HIS A N 1
ATOM 777 C CA . HIS A 1 93 ? -2.365 -7.553 -9.331 1.00 92.44 93 HIS A CA 1
ATOM 778 C C . HIS A 1 93 ? -1.390 -8.549 -9.962 1.00 92.44 93 HIS A C 1
ATOM 780 O O . HIS A 1 93 ? -0.259 -8.179 -10.277 1.00 92.44 93 HIS A O 1
ATOM 786 N N . PRO A 1 94 ? -1.825 -9.788 -10.247 1.00 94.44 94 PRO A N 1
ATOM 787 C CA . PRO A 1 94 ? -0.965 -10.784 -10.886 1.00 94.44 94 PRO A CA 1
ATOM 788 C C . PRO A 1 94 ? -0.357 -10.323 -12.218 1.00 94.44 94 PRO A C 1
ATOM 790 O O . PRO A 1 94 ? 0.786 -10.650 -12.521 1.00 94.44 94 PRO A O 1
ATOM 793 N N . TRP A 1 95 ? -1.085 -9.513 -12.996 1.00 92.94 95 TRP A N 1
ATOM 794 C CA . TRP A 1 95 ? -0.609 -9.015 -14.289 1.00 92.94 95 TRP A CA 1
ATOM 795 C C . TRP A 1 95 ? 0.603 -8.075 -14.170 1.00 92.94 95 TRP A C 1
ATOM 797 O O . TRP A 1 95 ? 1.362 -7.957 -15.128 1.00 92.94 95 TRP A O 1
ATOM 807 N N . GLU A 1 96 ? 0.846 -7.452 -13.011 1.00 94.75 96 GLU A N 1
ATOM 808 C CA . GLU A 1 96 ? 2.017 -6.582 -12.793 1.00 94.75 96 GLU A CA 1
ATOM 809 C C . GLU A 1 96 ? 3.335 -7.362 -12.940 1.00 94.75 96 GLU A C 1
ATOM 811 O O . GLU A 1 96 ? 4.349 -6.820 -13.382 1.00 94.75 96 GLU A O 1
ATOM 816 N N . PHE A 1 97 ? 3.295 -8.662 -12.638 1.00 96.12 97 PHE A N 1
ATOM 817 C CA . PHE A 1 97 ? 4.419 -9.598 -12.699 1.00 96.12 97 PHE A CA 1
ATOM 818 C C . PHE A 1 97 ? 4.547 -10.300 -14.056 1.00 96.12 97 PHE A C 1
ATOM 820 O O . PHE A 1 97 ? 5.357 -11.207 -14.213 1.00 96.12 97 PHE A O 1
ATOM 827 N N . THR A 1 98 ? 3.764 -9.886 -15.052 1.00 94.75 98 THR A N 1
ATOM 828 C CA . THR A 1 98 ? 3.832 -10.418 -16.419 1.00 94.75 98 THR A CA 1
ATOM 829 C C . THR A 1 98 ? 4.503 -9.417 -17.353 1.00 94.75 98 THR A C 1
ATOM 831 O O . THR A 1 98 ? 4.533 -8.218 -17.074 1.00 94.75 98 THR A O 1
ATOM 834 N N . ASN A 1 99 ? 5.061 -9.888 -18.471 1.00 92.88 99 ASN A N 1
ATOM 835 C CA . ASN A 1 99 ? 5.628 -8.991 -19.475 1.00 92.88 99 ASN A CA 1
ATOM 836 C C . ASN A 1 99 ? 4.511 -8.241 -20.221 1.00 92.88 99 ASN A C 1
ATOM 838 O O . ASN A 1 99 ? 3.841 -8.817 -21.080 1.00 92.88 99 ASN A O 1
ATOM 842 N N . LEU A 1 100 ? 4.357 -6.949 -19.914 1.00 92.75 100 LEU A N 1
ATOM 843 C CA . LEU A 1 100 ? 3.326 -6.080 -20.490 1.00 92.75 100 LEU A CA 1
ATOM 844 C C . LEU A 1 100 ? 3.755 -5.366 -21.780 1.00 92.75 100 LEU A C 1
ATOM 846 O O . LEU A 1 100 ? 2.957 -4.626 -22.346 1.00 92.75 100 LEU A O 1
ATOM 850 N N . HIS A 1 101 ? 4.989 -5.568 -22.252 1.00 91.12 101 HIS A N 1
ATOM 851 C CA . HIS A 1 101 ? 5.531 -4.874 -23.429 1.00 91.12 101 HIS A CA 1
ATOM 852 C C . HIS A 1 101 ? 5.085 -5.473 -24.773 1.00 91.12 101 HIS A C 1
ATOM 854 O O . HIS A 1 101 ? 5.533 -5.019 -25.826 1.00 91.12 101 HIS A O 1
ATOM 860 N N . GLN A 1 102 ? 4.212 -6.482 -24.753 1.00 89.75 102 GLN A N 1
ATOM 861 C CA . GLN A 1 102 ? 3.609 -7.036 -25.964 1.00 89.75 102 GLN A CA 1
ATOM 862 C C . GLN A 1 102 ? 2.727 -5.968 -26.624 1.00 89.75 102 GLN A C 1
ATOM 864 O O . GLN A 1 102 ? 1.909 -5.320 -25.963 1.00 89.75 102 GLN A O 1
ATOM 869 N N . LYS A 1 103 ? 2.921 -5.752 -27.929 1.00 84.00 103 LYS A N 1
ATOM 870 C CA . LYS A 1 103 ? 2.303 -4.645 -28.678 1.00 84.00 103 LYS A CA 1
ATOM 871 C C . LYS A 1 103 ? 0.774 -4.733 -28.664 1.00 84.00 103 LYS A C 1
ATOM 873 O O . LYS A 1 103 ? 0.092 -3.712 -28.667 1.00 84.00 103 LYS A O 1
ATOM 878 N N . GLU A 1 104 ? 0.256 -5.950 -28.602 1.00 90.44 104 GLU A N 1
ATOM 879 C CA . GLU A 1 104 ? -1.156 -6.316 -28.591 1.00 90.44 104 GLU A CA 1
ATOM 880 C C . GLU A 1 104 ? -1.884 -5.778 -27.353 1.00 90.44 104 GLU A C 1
ATOM 882 O O . GLU A 1 104 ? -3.073 -5.473 -27.423 1.00 90.44 104 GLU A O 1
ATOM 887 N N . PHE A 1 105 ? -1.183 -5.620 -26.225 1.00 88.06 105 PHE A N 1
ATOM 888 C CA . PHE A 1 105 ? -1.793 -5.142 -24.985 1.00 88.06 105 PHE A CA 1
ATOM 889 C C . PHE A 1 105 ? -2.038 -3.632 -24.965 1.00 88.06 105 PHE A C 1
ATOM 891 O O . PHE A 1 105 ? -2.930 -3.173 -24.253 1.00 88.06 105 PHE A O 1
ATOM 898 N N . ASN A 1 106 ? -1.263 -2.860 -25.736 1.00 89.19 106 ASN A N 1
ATOM 899 C CA . ASN A 1 106 ? -1.424 -1.411 -25.891 1.00 89.19 106 ASN A CA 1
ATOM 900 C C . ASN A 1 106 ? -1.544 -0.642 -24.551 1.00 89.19 106 ASN A C 1
ATOM 902 O O . ASN A 1 106 ? -2.353 0.280 -24.402 1.00 89.19 106 ASN A O 1
ATOM 906 N N . PHE A 1 107 ? -0.761 -1.038 -23.541 1.00 91.62 107 PHE A N 1
ATOM 907 C CA . PHE A 1 107 ? -0.781 -0.376 -22.239 1.00 91.62 107 PHE A CA 1
ATOM 908 C C . PHE A 1 107 ? -0.016 0.959 -22.261 1.00 91.62 107 PHE A C 1
ATOM 910 O O . PHE A 1 107 ? 1.006 1.090 -22.935 1.00 91.62 107 PHE A O 1
ATOM 917 N N . PRO A 1 108 ? -0.441 1.960 -21.468 1.00 92.50 108 PRO A N 1
ATOM 918 C CA . PRO A 1 108 ? 0.339 3.176 -21.270 1.00 92.50 108 PRO A CA 1
ATOM 919 C C . PRO A 1 108 ? 1.709 2.893 -20.637 1.00 92.50 108 PRO A C 1
ATOM 921 O O . PRO A 1 108 ? 1.845 2.018 -19.780 1.00 92.50 108 PRO A O 1
ATOM 924 N N . ALA A 1 109 ? 2.717 3.707 -20.967 1.00 93.56 109 ALA A N 1
ATOM 925 C CA . ALA A 1 109 ? 4.088 3.527 -20.475 1.00 93.56 109 ALA A CA 1
ATOM 926 C C . ALA A 1 109 ? 4.202 3.478 -18.938 1.00 93.56 109 ALA A C 1
ATOM 928 O O . ALA A 1 109 ? 5.000 2.713 -18.404 1.00 93.56 109 ALA A O 1
ATOM 929 N N . TYR A 1 110 ? 3.378 4.242 -18.213 1.00 93.19 110 TYR A N 1
ATOM 930 C CA . TYR A 1 110 ? 3.364 4.245 -16.744 1.00 93.19 110 TYR A CA 1
ATOM 931 C C . TYR A 1 110 ? 2.785 2.963 -16.120 1.00 93.19 110 TYR A C 1
ATOM 933 O O . TYR A 1 110 ? 3.002 2.722 -14.935 1.00 93.19 110 TYR A O 1
ATOM 941 N N . VAL A 1 111 ? 2.038 2.161 -16.889 1.00 93.25 111 VAL A N 1
ATOM 942 C CA . VAL A 1 111 ? 1.556 0.828 -16.483 1.00 93.25 111 VAL A CA 1
ATOM 943 C C . VAL A 1 111 ? 2.611 -0.227 -16.804 1.00 93.25 111 VAL A C 1
ATOM 945 O O . VAL A 1 111 ? 2.862 -1.114 -15.999 1.00 93.25 111 VAL A O 1
ATOM 948 N N . MET A 1 112 ? 3.268 -0.112 -17.962 1.00 94.12 112 MET A N 1
ATOM 949 C CA . MET A 1 112 ? 4.301 -1.066 -18.385 1.00 94.12 112 MET A CA 1
ATOM 950 C C . MET A 1 112 ? 5.618 -0.914 -17.614 1.00 94.12 112 MET A C 1
ATOM 952 O O . MET A 1 112 ? 6.385 -1.871 -17.505 1.00 94.12 112 MET A O 1
ATOM 956 N N . ARG A 1 113 ? 5.904 0.281 -17.081 1.00 94.81 113 ARG A N 1
ATOM 957 C CA . ARG A 1 113 ? 7.136 0.563 -16.337 1.00 94.81 113 ARG A CA 1
ATOM 958 C C . ARG A 1 113 ? 7.314 -0.420 -15.184 1.00 94.81 113 ARG A C 1
ATOM 960 O O . ARG A 1 113 ? 6.409 -0.570 -14.372 1.00 94.81 113 ARG A O 1
ATOM 967 N N . ASN A 1 114 ? 8.509 -1.001 -15.069 1.00 95.56 114 ASN A N 1
ATOM 968 C CA . ASN A 1 114 ? 8.847 -1.972 -14.028 1.00 95.56 114 ASN A CA 1
ATOM 969 C C . ASN A 1 114 ? 7.856 -3.153 -13.959 1.00 95.56 114 ASN A C 1
ATOM 971 O O . ASN A 1 114 ? 7.513 -3.557 -12.858 1.00 95.56 114 ASN A O 1
ATOM 975 N N . SER A 1 115 ? 7.371 -3.671 -15.094 1.00 96.25 115 SER A N 1
ATOM 976 C CA . SER A 1 115 ? 6.539 -4.887 -15.157 1.00 96.25 115 SER A CA 1
ATOM 977 C C . SER A 1 115 ? 7.377 -6.159 -15.365 1.00 96.25 115 SER A C 1
ATOM 979 O O . SER A 1 115 ? 8.574 -6.085 -15.666 1.00 96.25 115 SER A O 1
ATOM 981 N N . GLY A 1 116 ? 6.769 -7.336 -15.190 1.00 96.19 116 GLY A N 1
ATOM 982 C CA . GLY A 1 116 ? 7.425 -8.626 -15.435 1.00 96.19 116 GLY A CA 1
ATOM 983 C C . GLY A 1 116 ? 8.576 -8.894 -14.465 1.00 96.19 116 GLY A C 1
ATOM 984 O O . GLY A 1 116 ? 8.469 -8.614 -13.272 1.00 96.19 116 GLY A O 1
ATOM 985 N N . GLU A 1 117 ? 9.710 -9.362 -14.989 1.00 97.50 117 GLU A N 1
ATOM 986 C CA . GLU A 1 117 ? 10.931 -9.632 -14.210 1.00 97.50 117 GLU A CA 1
ATOM 987 C C . GLU A 1 117 ? 11.402 -8.427 -13.383 1.00 97.50 117 GLU A C 1
ATOM 989 O O . GLU A 1 117 ? 11.860 -8.570 -12.249 1.00 97.50 117 GLU A O 1
ATOM 994 N N . GLN A 1 118 ? 11.230 -7.208 -13.906 1.00 97.06 118 GLN A N 1
ATOM 995 C CA . GLN A 1 118 ? 11.569 -5.995 -13.161 1.00 97.06 118 GLN A CA 1
ATOM 996 C C . GLN A 1 118 ? 10.645 -5.797 -11.954 1.00 97.06 118 GLN A C 1
ATOM 998 O O . GLN A 1 118 ? 11.111 -5.350 -10.904 1.00 97.06 118 GLN A O 1
ATOM 1003 N N . MET A 1 119 ? 9.357 -6.140 -12.080 1.00 97.69 119 MET A N 1
ATOM 1004 C CA . MET A 1 119 ? 8.419 -6.089 -10.956 1.00 97.69 119 MET A CA 1
ATOM 1005 C C . MET A 1 119 ? 8.783 -7.129 -9.903 1.00 97.69 119 MET A C 1
ATOM 1007 O O . MET A 1 119 ? 8.797 -6.808 -8.718 1.00 97.69 119 MET A O 1
ATOM 1011 N N . ILE A 1 120 ? 9.126 -8.348 -10.332 1.00 98.12 120 ILE A N 1
ATOM 1012 C CA . ILE A 1 120 ? 9.533 -9.446 -9.445 1.00 98.12 120 ILE A CA 1
ATOM 1013 C C . ILE A 1 120 ? 10.755 -9.030 -8.620 1.00 98.12 120 ILE A C 1
ATOM 1015 O O . ILE A 1 120 ? 10.694 -9.033 -7.391 1.00 98.12 120 ILE A O 1
ATOM 1019 N N . ALA A 1 121 ? 11.829 -8.572 -9.271 1.00 98.19 121 ALA A N 1
ATOM 1020 C CA . ALA A 1 121 ? 13.044 -8.127 -8.584 1.00 98.19 121 ALA A CA 1
ATOM 1021 C C . ALA A 1 121 ? 12.775 -6.956 -7.624 1.00 98.19 121 ALA A C 1
ATOM 1023 O O . ALA A 1 121 ? 13.316 -6.876 -6.520 1.00 98.19 121 ALA A O 1
ATOM 1024 N N . ARG A 1 122 ? 11.907 -6.026 -8.028 1.00 97.88 122 ARG A N 1
ATOM 1025 C CA . ARG A 1 122 ? 11.544 -4.872 -7.207 1.00 97.88 122 ARG A CA 1
ATOM 1026 C C . ARG A 1 122 ? 10.682 -5.260 -6.000 1.00 97.88 122 ARG A C 1
ATOM 1028 O O . ARG A 1 122 ? 10.853 -4.680 -4.925 1.00 97.88 122 ARG A O 1
ATOM 1035 N N . PHE A 1 123 ? 9.770 -6.212 -6.169 1.00 97.62 123 PHE A N 1
ATOM 1036 C CA . PHE A 1 123 ? 8.948 -6.775 -5.102 1.00 97.62 123 PHE A CA 1
ATOM 1037 C C . PHE A 1 123 ? 9.806 -7.550 -4.098 1.00 97.62 123 PHE A C 1
ATOM 1039 O O . PHE A 1 123 ? 9.665 -7.337 -2.896 1.00 97.62 123 PHE A O 1
ATOM 1046 N N . ASP A 1 124 ? 10.780 -8.330 -4.565 1.00 98.25 124 ASP A N 1
ATOM 1047 C CA . ASP A 1 124 ? 11.751 -9.007 -3.700 1.00 98.25 124 ASP A CA 1
ATOM 1048 C C . ASP A 1 124 ? 12.536 -8.005 -2.831 1.00 98.25 124 ASP A C 1
ATOM 1050 O O . ASP A 1 124 ? 12.582 -8.109 -1.604 1.00 98.25 124 ASP A O 1
ATOM 1054 N N . GLN A 1 125 ? 13.021 -6.910 -3.427 1.00 98.44 125 GLN A N 1
ATOM 1055 C CA . GLN A 1 125 ? 13.660 -5.827 -2.670 1.00 98.44 125 GLN A CA 1
ATOM 1056 C C . GLN A 1 125 ? 12.729 -5.148 -1.650 1.00 98.44 125 GLN A C 1
ATOM 1058 O O . GLN A 1 125 ? 13.220 -4.523 -0.698 1.00 98.44 125 GLN A O 1
ATOM 1063 N N . LEU A 1 126 ? 11.409 -5.173 -1.859 1.00 97.69 126 LEU A N 1
ATOM 1064 C CA . LEU A 1 126 ? 10.435 -4.691 -0.881 1.00 97.69 126 LEU A CA 1
ATOM 1065 C C . LEU A 1 126 ? 10.298 -5.685 0.278 1.00 97.69 126 LEU A C 1
ATOM 1067 O O . LEU A 1 126 ? 10.345 -5.250 1.427 1.00 97.69 126 LEU A O 1
ATOM 1071 N N . LEU A 1 127 ? 10.196 -6.985 -0.005 1.00 97.38 127 LEU A N 1
ATOM 1072 C CA . LEU A 1 127 ? 10.125 -8.035 1.015 1.00 97.38 127 LEU A CA 1
ATOM 1073 C C . LEU A 1 127 ? 11.374 -8.054 1.902 1.00 97.38 127 LEU A C 1
ATOM 1075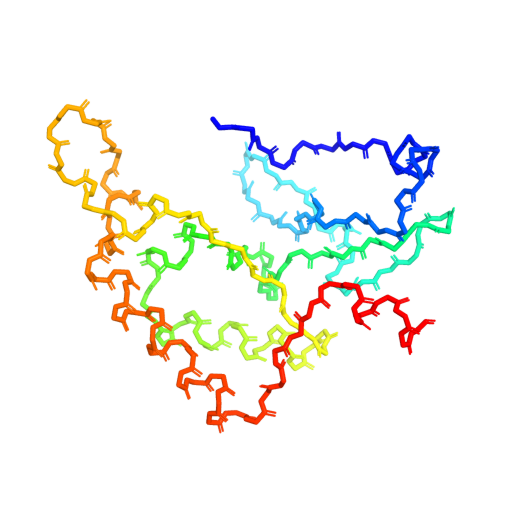 O O . LEU A 1 127 ? 11.249 -7.994 3.121 1.00 97.38 127 LEU A O 1
ATOM 1079 N N . GLN A 1 128 ? 12.569 -7.994 1.312 1.00 98.38 128 GLN A N 1
ATOM 1080 C CA . GLN A 1 128 ? 13.827 -7.884 2.063 1.00 98.38 128 GLN A CA 1
ATOM 1081 C C . GLN A 1 128 ? 13.862 -6.642 2.968 1.00 98.38 128 GLN A C 1
ATOM 1083 O O . GLN A 1 128 ? 14.437 -6.650 4.055 1.00 98.38 128 GLN A O 1
ATOM 1088 N N . TYR A 1 129 ? 13.248 -5.537 2.533 1.00 98.25 129 TYR A N 1
ATOM 1089 C CA . TYR A 1 129 ? 13.156 -4.332 3.354 1.00 98.25 129 TYR A CA 1
ATOM 1090 C C . TYR A 1 129 ? 12.187 -4.496 4.530 1.00 98.25 129 TYR A C 1
ATOM 1092 O O . TYR A 1 129 ? 12.483 -3.998 5.614 1.00 98.25 129 TYR A O 1
ATOM 1100 N N . ILE A 1 130 ? 11.055 -5.173 4.319 1.00 97.44 130 ILE A N 1
ATOM 1101 C CA . ILE A 1 130 ? 10.083 -5.508 5.371 1.00 97.44 130 ILE A CA 1
ATOM 1102 C C . ILE A 1 130 ? 10.743 -6.409 6.421 1.00 97.44 130 ILE A C 1
ATOM 1104 O O . ILE A 1 130 ? 10.661 -6.108 7.612 1.00 97.44 130 ILE A O 1
ATOM 1108 N N . ASP A 1 131 ? 11.467 -7.434 5.972 1.00 97.50 131 ASP A N 1
ATOM 1109 C CA . ASP A 1 131 ? 12.214 -8.355 6.831 1.00 97.50 131 ASP A CA 1
ATOM 1110 C C . ASP A 1 131 ? 13.285 -7.626 7.656 1.00 97.50 131 ASP A C 1
ATOM 1112 O O . ASP A 1 131 ? 13.265 -7.661 8.885 1.00 97.50 131 ASP A O 1
ATOM 1116 N N . LYS A 1 132 ? 14.126 -6.806 7.008 1.00 97.94 132 LYS A N 1
ATOM 1117 C CA . LYS A 1 132 ? 15.138 -5.981 7.694 1.00 97.94 132 LYS A CA 1
ATOM 1118 C C . LYS A 1 132 ? 14.541 -5.028 8.738 1.00 97.94 132 LYS A C 1
ATOM 1120 O O . LYS A 1 132 ? 15.230 -4.616 9.671 1.00 97.94 132 LYS A O 1
ATOM 1125 N N . LYS A 1 133 ? 13.284 -4.615 8.565 1.00 97.69 133 LYS A N 1
ATOM 1126 C CA . LYS A 1 133 ? 12.566 -3.756 9.515 1.00 97.69 133 LYS A CA 1
ATOM 1127 C C . LYS A 1 133 ? 11.952 -4.524 10.686 1.00 97.69 133 LYS A C 1
ATOM 1129 O O . LYS A 1 133 ? 11.488 -3.876 11.622 1.00 97.69 133 LYS A O 1
ATOM 1134 N N . GLY A 1 134 ? 11.939 -5.856 10.642 1.00 97.00 134 GLY A N 1
ATOM 1135 C CA . GLY A 1 134 ? 11.270 -6.700 11.629 1.00 97.00 134 GLY A CA 1
ATOM 1136 C C . GLY A 1 134 ? 9.747 -6.553 11.604 1.00 97.00 134 GLY A C 1
ATOM 1137 O O . GLY A 1 134 ? 9.085 -6.782 12.616 1.00 97.00 134 GLY A O 1
ATOM 1138 N N . TRP A 1 135 ? 9.173 -6.108 10.481 1.00 96.19 135 TRP A N 1
ATOM 1139 C CA . TRP A 1 135 ? 7.726 -5.959 10.352 1.00 96.19 135 TRP A CA 1
ATOM 1140 C C . TRP A 1 135 ? 7.080 -7.298 10.013 1.00 96.19 135 TRP A C 1
ATOM 1142 O O . TRP A 1 135 ? 7.504 -7.992 9.093 1.00 96.19 135 TRP A O 1
ATOM 1152 N N . LYS A 1 136 ? 6.010 -7.637 10.735 1.00 93.62 136 LYS A N 1
ATOM 1153 C CA . LYS A 1 136 ? 5.225 -8.845 10.472 1.00 93.62 136 LYS A CA 1
ATOM 1154 C C . LYS A 1 136 ? 4.320 -8.635 9.259 1.00 93.62 136 LYS A C 1
ATOM 1156 O O . LYS A 1 136 ? 3.670 -7.596 9.141 1.00 93.62 136 LYS A O 1
ATOM 1161 N N . THR A 1 137 ? 4.244 -9.639 8.393 1.00 93.62 137 THR A N 1
ATOM 1162 C CA . THR A 1 137 ? 3.219 -9.745 7.351 1.00 93.62 137 THR A CA 1
ATOM 1163 C C . THR A 1 137 ? 2.078 -10.625 7.860 1.00 93.62 137 THR A C 1
ATOM 1165 O O . THR A 1 137 ? 2.306 -11.606 8.567 1.00 93.62 137 THR A O 1
ATOM 1168 N N . SER A 1 138 ? 0.837 -10.251 7.558 1.00 91.06 138 SER A N 1
ATOM 1169 C CA . SER A 1 138 ? -0.355 -10.925 8.077 1.00 91.06 138 SER A CA 1
ATOM 1170 C C . SER A 1 138 ? -1.515 -10.852 7.089 1.00 91.06 138 SER A C 1
ATOM 1172 O O . SER A 1 138 ? -1.514 -10.061 6.143 1.00 91.06 138 SER A O 1
ATOM 1174 N N . LEU A 1 139 ? -2.518 -11.699 7.309 1.00 90.81 139 LEU A N 1
ATOM 1175 C CA . LEU A 1 139 ? -3.785 -11.642 6.586 1.00 90.81 139 LEU A CA 1
ATOM 1176 C C . LEU A 1 139 ? -4.676 -10.540 7.172 1.00 90.81 139 LEU A C 1
ATOM 1178 O O . LEU A 1 139 ? -4.670 -10.311 8.380 1.00 90.81 139 LEU A O 1
ATOM 1182 N N . TYR A 1 140 ? -5.543 -9.938 6.351 1.00 88.19 140 TYR A N 1
ATOM 1183 C CA . TYR A 1 140 ? -6.524 -8.946 6.823 1.00 88.19 140 TYR A CA 1
ATOM 1184 C C . TYR A 1 140 ? -7.361 -9.429 8.007 1.00 88.19 140 TYR A C 1
ATOM 1186 O O . TYR A 1 140 ? -7.595 -8.680 8.946 1.00 88.19 140 TYR A O 1
ATOM 1194 N N . LYS A 1 141 ? -7.755 -10.705 7.996 1.00 84.25 141 LYS A N 1
ATOM 1195 C CA . LYS A 1 141 ? -8.528 -11.323 9.076 1.00 84.25 141 LYS A CA 1
ATOM 1196 C C . LYS A 1 141 ? -7.810 -11.274 10.434 1.00 84.25 141 LYS A C 1
ATOM 1198 O O . LYS A 1 141 ? -8.470 -11.217 11.462 1.00 84.25 141 LYS A O 1
ATOM 1203 N N . GLN A 1 142 ? -6.478 -11.285 10.456 1.00 84.06 142 GLN A N 1
ATOM 1204 C CA . GLN A 1 142 ? -5.714 -11.209 11.706 1.00 84.06 142 GLN A CA 1
ATOM 1205 C C . GLN A 1 142 ? -5.746 -9.793 12.298 1.00 84.06 142 GLN A C 1
ATOM 1207 O O . GLN A 1 142 ? -5.838 -9.651 13.510 1.00 84.06 142 GLN A O 1
ATOM 1212 N N . LEU A 1 143 ? -5.798 -8.750 11.457 1.00 80.06 143 LEU A N 1
ATOM 1213 C CA . LEU A 1 143 ? -5.963 -7.364 11.921 1.00 80.06 143 LEU A CA 1
ATOM 1214 C C . LEU A 1 143 ? -7.296 -7.142 12.658 1.00 80.06 143 LEU A C 1
ATOM 1216 O O . LEU A 1 143 ? -7.365 -6.286 13.535 1.00 80.06 143 LEU A O 1
ATOM 1220 N N . THR A 1 144 ? -8.339 -7.903 12.314 1.00 72.44 144 THR A N 1
ATOM 1221 C CA . THR A 1 144 ? -9.707 -7.706 12.823 1.00 72.44 144 THR A CA 1
ATOM 1222 C C . THR A 1 144 ? -10.103 -8.628 13.972 1.00 72.44 144 THR A C 1
ATOM 1224 O O . THR A 1 144 ? -11.141 -8.398 14.573 1.00 72.44 144 THR A O 1
ATOM 1227 N N . ILE A 1 145 ? -9.349 -9.702 14.231 1.00 59.56 145 ILE A N 1
ATOM 1228 C CA . ILE A 1 145 ? -9.617 -10.649 15.335 1.00 59.56 145 ILE A CA 1
ATOM 1229 C C . ILE A 1 145 ? -8.904 -10.219 16.624 1.00 59.56 145 ILE A C 1
ATOM 1231 O O . ILE A 1 145 ? -9.348 -10.554 17.716 1.00 59.56 145 ILE A O 1
ATOM 1235 N N . GLU A 1 146 ? -7.801 -9.482 16.502 1.00 56.06 146 GLU A N 1
ATOM 1236 C CA . GLU A 1 146 ? -6.962 -9.059 17.630 1.00 56.06 146 GLU A CA 1
ATOM 1237 C C . GLU A 1 146 ? -7.376 -7.698 18.232 1.00 56.06 146 GLU A C 1
ATOM 1239 O O . GLU A 1 146 ? -6.722 -7.226 19.162 1.00 56.06 146 GLU A O 1
ATOM 1244 N N . ASN A 1 147 ? -8.437 -7.062 17.715 1.00 52.03 147 ASN A N 1
ATOM 1245 C CA . ASN A 1 147 ? -8.953 -5.751 18.144 1.00 52.03 147 ASN A CA 1
ATOM 1246 C C . ASN A 1 147 ? -10.481 -5.757 18.217 1.00 52.03 147 ASN A C 1
ATOM 1248 O O . ASN A 1 147 ? -11.019 -4.989 19.044 1.00 52.03 147 ASN A O 1
#

Radius of gyration: 16.28 Å; chains: 1; bounding box: 41×28×47 Å

Secondary structure (DSSP, 8-state):
--------HHHHHHTT-SEE------EETTTEE-TTS-SS-EEETTEEE-PPPB-TT--B-SHHHHHHS-HHHHHHHHHHHHHHHS-------GGGGS----GGG---HHHHTT-THHHHHHHHHHHHHHHHTTPPP--HHHHHH--